Protein AF-A0AAJ1F7I1-F1 (afdb_monomer_lite)

Radius of gyration: 22.3 Å; chains: 1; bounding box: 36×34×57 Å

pLDDT: mean 83.85, std 11.42, range [46.72, 95.94]

Foldseek 3Di:
DDDDDDDDDDDPVVVVVVCVVCVVVVHDPVNVVVVQVVVCVVVVDRPDPPDDPDPPQDPVNDDPVNVVVVVVVVVVCVVVVVDDDPVVVVVVVVVVD

Structure (mmCIF, N/CA/C/O backbone):
data_AF-A0AAJ1F7I1-F1
#
_entry.id   AF-A0AAJ1F7I1-F1
#
loop_
_atom_site.group_PDB
_atom_site.id
_atom_site.type_symbol
_atom_site.label_atom_id
_atom_site.label_alt_id
_atom_site.label_comp_id
_atom_site.label_asym_id
_atom_site.label_entity_id
_atom_site.label_seq_id
_atom_site.pdbx_PDB_ins_code
_atom_site.Cartn_x
_atom_site.Cartn_y
_atom_site.Cartn_z
_atom_site.occupancy
_atom_site.B_iso_or_equiv
_atom_site.auth_seq_id
_atom_site.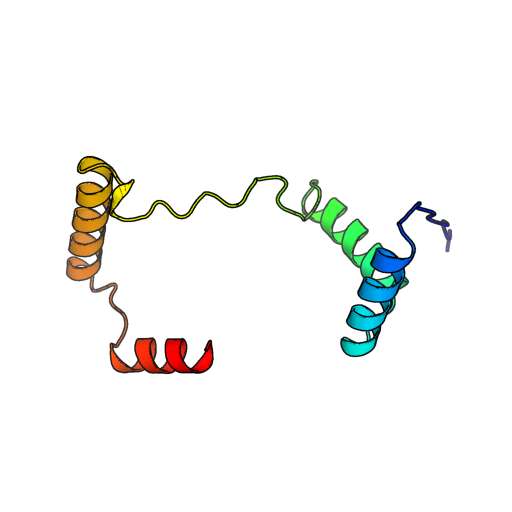auth_comp_id
_atom_site.auth_asym_id
_atom_site.auth_atom_id
_atom_site.pdbx_PDB_model_num
ATOM 1 N N . MET A 1 1 ? 1.886 -6.648 30.836 1.00 46.72 1 MET A N 1
ATOM 2 C CA . MET A 1 1 ? 2.088 -6.058 29.494 1.00 46.72 1 MET A CA 1
ATOM 3 C C . MET A 1 1 ? 2.134 -4.550 29.667 1.00 46.72 1 MET A C 1
ATOM 5 O O . MET A 1 1 ? 1.246 -4.018 30.320 1.00 46.72 1 MET A O 1
ATOM 9 N N . LYS A 1 2 ? 3.196 -3.876 29.215 1.00 63.31 2 LYS A N 1
ATOM 10 C CA . LYS A 1 2 ? 3.249 -2.408 29.237 1.00 63.31 2 LYS A CA 1
ATOM 11 C C . LYS A 1 2 ? 2.571 -1.924 27.960 1.00 63.31 2 LYS A C 1
ATOM 13 O O . LYS A 1 2 ? 3.120 -2.115 26.882 1.00 63.31 2 LYS A O 1
ATOM 18 N N . ASN A 1 3 ? 1.369 -1.377 28.092 1.00 78.44 3 ASN A N 1
ATOM 19 C CA . ASN A 1 3 ? 0.660 -0.761 26.976 1.00 78.44 3 ASN A CA 1
ATOM 20 C C . ASN A 1 3 ? 1.171 0.677 26.826 1.00 78.44 3 ASN A C 1
ATOM 22 O O . ASN A 1 3 ? 1.352 1.368 27.829 1.00 78.44 3 ASN A O 1
ATOM 26 N N . ALA A 1 4 ? 1.423 1.109 25.593 1.00 83.19 4 ALA A N 1
ATOM 27 C CA . ALA A 1 4 ? 1.795 2.481 25.269 1.00 83.19 4 ALA A CA 1
ATOM 28 C C . ALA A 1 4 ? 0.730 3.074 24.344 1.00 83.19 4 ALA A C 1
ATOM 30 O O . ALA A 1 4 ? 0.269 2.403 23.421 1.00 83.19 4 ALA A O 1
ATOM 31 N N . THR A 1 5 ? 0.335 4.319 24.602 1.00 84.12 5 THR A N 1
ATOM 32 C CA . THR A 1 5 ? -0.634 5.040 23.771 1.00 84.12 5 THR A CA 1
ATOM 33 C C . THR A 1 5 ? 0.111 5.856 22.722 1.00 84.12 5 THR A C 1
ATOM 35 O O . THR A 1 5 ? 1.032 6.598 23.059 1.00 84.12 5 THR A O 1
ATOM 38 N N . VAL A 1 6 ? -0.301 5.736 21.460 1.00 84.19 6 VAL A N 1
ATOM 39 C CA . VAL A 1 6 ? 0.233 6.510 20.332 1.00 84.19 6 VAL A CA 1
ATOM 40 C C . VAL A 1 6 ? -0.853 7.472 19.856 1.00 84.19 6 VAL A C 1
ATOM 42 O O . VAL A 1 6 ? -1.967 7.044 19.566 1.00 84.19 6 VAL A O 1
ATOM 45 N N . SER A 1 7 ? -0.537 8.766 19.784 1.00 86.19 7 SER A N 1
ATOM 46 C CA . SER A 1 7 ? -1.442 9.809 19.287 1.00 86.19 7 SER A CA 1
ATOM 47 C C . SER A 1 7 ? -0.770 10.609 18.175 1.00 86.19 7 SER A C 1
ATOM 49 O O . SER A 1 7 ? 0.334 11.115 18.374 1.00 86.19 7 SER A O 1
ATOM 51 N N . ALA A 1 8 ? -1.450 10.770 17.042 1.00 86.31 8 ALA A N 1
ATOM 52 C CA . ALA A 1 8 ? -0.999 11.579 15.913 1.00 86.31 8 ALA A CA 1
ATOM 53 C C . ALA A 1 8 ? -2.126 12.514 15.449 1.00 86.31 8 ALA A C 1
ATOM 55 O O . ALA A 1 8 ? -3.304 12.188 15.599 1.00 86.31 8 ALA A O 1
ATOM 56 N N . ARG A 1 9 ? -1.767 13.681 14.901 1.00 92.88 9 ARG A N 1
ATOM 57 C CA . ARG A 1 9 ? -2.718 14.584 14.236 1.00 92.88 9 ARG A CA 1
ATOM 58 C C . ARG A 1 9 ? -2.795 14.228 12.755 1.00 92.88 9 ARG A C 1
ATOM 60 O O . ARG A 1 9 ? -1.759 14.057 12.124 1.00 92.88 9 ARG A O 1
ATOM 67 N N . VAL A 1 10 ? -4.012 14.146 12.236 1.00 90.69 10 VAL A N 1
ATOM 68 C CA . VAL A 1 10 ? -4.338 13.832 10.841 1.00 90.69 10 VAL A CA 1
ATOM 69 C C . VAL A 1 10 ? -5.575 14.643 10.454 1.00 90.69 10 VAL A C 1
ATOM 71 O O . VAL A 1 10 ? -6.399 14.960 11.316 1.00 90.69 10 VAL A O 1
ATOM 74 N N . GLU A 1 11 ? -5.688 14.990 9.176 1.00 95.94 11 GLU A N 1
ATOM 75 C CA . GLU A 1 11 ? -6.869 15.649 8.618 1.00 95.94 11 GLU A CA 1
ATOM 76 C C . GLU A 1 11 ? -8.089 14.709 8.631 1.00 95.94 11 GLU A C 1
ATOM 78 O O . GLU A 1 11 ? -7.974 13.490 8.484 1.00 95.94 11 GLU A O 1
ATOM 83 N N . GLN A 1 12 ? -9.276 15.263 8.882 1.00 93.56 12 GLN A N 1
ATOM 84 C CA . GLN A 1 12 ? -10.479 14.469 9.159 1.00 93.56 12 GLN A CA 1
ATOM 85 C C . GLN A 1 12 ? -10.954 13.656 7.942 1.00 93.56 12 GLN A C 1
ATOM 87 O O . GLN A 1 12 ? -11.445 12.535 8.090 1.00 93.56 12 GLN A O 1
ATOM 92 N N . ASP A 1 13 ? -10.810 14.215 6.749 1.00 95.56 13 ASP A N 1
ATOM 93 C CA . ASP A 1 13 ? -11.088 13.571 5.467 1.00 95.56 13 ASP A CA 1
ATOM 94 C C . ASP A 1 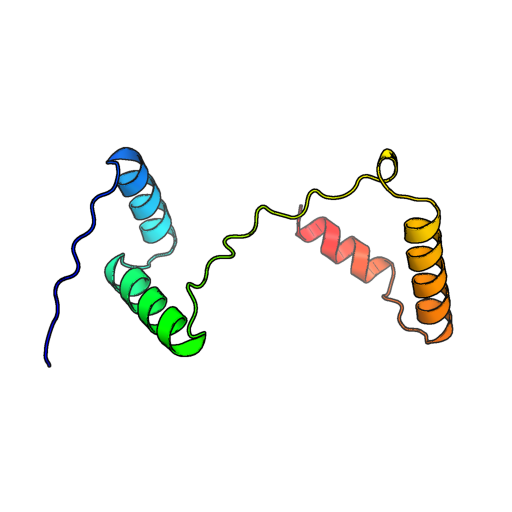13 ? -10.128 12.400 5.207 1.00 95.56 13 ASP A C 1
ATOM 96 O O . ASP A 1 13 ? -10.585 11.288 4.938 1.00 95.56 13 ASP A O 1
ATOM 100 N N . VAL A 1 14 ? -8.822 12.606 5.411 1.00 93.88 14 VAL A N 1
ATOM 101 C CA . VAL A 1 14 ? -7.787 11.567 5.279 1.00 93.88 14 VAL A CA 1
ATOM 102 C C . VAL A 1 14 ? -8.041 10.418 6.252 1.00 93.88 14 VAL A C 1
ATOM 104 O O . VAL A 1 14 ? -7.974 9.251 5.864 1.00 93.88 14 VAL A O 1
ATOM 107 N N . LYS A 1 15 ? -8.386 10.729 7.509 1.00 92.56 15 LYS A N 1
ATOM 108 C CA . LYS A 1 15 ? -8.749 9.716 8.509 1.00 92.56 15 LYS A CA 1
ATOM 109 C C . LYS A 1 15 ? -9.920 8.859 8.033 1.00 92.56 15 LYS A C 1
ATOM 111 O O . LYS A 1 15 ? -9.831 7.637 8.060 1.00 92.56 15 LYS A O 1
ATOM 116 N N . THR A 1 16 ? -10.999 9.507 7.600 1.00 94.00 16 THR A N 1
ATOM 117 C CA . THR A 1 16 ? -12.237 8.824 7.204 1.00 94.00 16 THR A CA 1
ATOM 118 C C . THR A 1 16 ? -12.004 7.944 5.975 1.00 94.00 16 THR A C 1
ATOM 120 O O . THR A 1 16 ? -12.464 6.806 5.928 1.00 94.00 16 THR A O 1
ATOM 123 N N . ALA A 1 17 ? -11.245 8.438 4.992 1.00 93.44 17 ALA A N 1
ATOM 124 C CA . ALA A 1 17 ? -10.874 7.664 3.812 1.00 93.44 17 ALA A CA 1
ATOM 125 C C . ALA A 1 17 ? -10.038 6.427 4.178 1.00 93.44 17 ALA A C 1
ATOM 127 O O . ALA A 1 17 ? -10.328 5.329 3.704 1.00 93.44 17 ALA A O 1
ATOM 128 N N . ALA A 1 18 ? -9.041 6.584 5.054 1.00 92.50 18 ALA A N 1
ATOM 129 C CA . ALA A 1 18 ? -8.210 5.474 5.503 1.00 92.50 18 ALA A CA 1
ATOM 130 C C . ALA A 1 18 ? -9.017 4.429 6.291 1.00 92.50 18 ALA A C 1
ATOM 132 O O . ALA A 1 18 ? -8.895 3.241 6.010 1.00 92.50 18 ALA A O 1
ATOM 133 N N . GLU A 1 19 ? -9.865 4.849 7.235 1.00 93.00 19 GLU A N 1
ATOM 134 C CA . GLU A 1 19 ? -10.709 3.941 8.027 1.00 93.00 19 GLU A CA 1
ATOM 135 C C . GLU A 1 19 ? -11.663 3.131 7.134 1.00 93.00 19 GLU A C 1
ATOM 137 O O . GLU A 1 19 ? -11.745 1.918 7.293 1.00 93.00 19 GLU A O 1
ATOM 142 N N . ASN A 1 20 ? -12.268 3.750 6.113 1.00 95.06 20 ASN A N 1
ATOM 143 C CA . ASN A 1 20 ? -13.107 3.034 5.145 1.00 95.06 20 ASN A CA 1
ATOM 144 C C . ASN A 1 20 ? -12.339 1.947 4.371 1.00 95.06 20 ASN A C 1
ATOM 146 O O . ASN A 1 20 ? -12.865 0.857 4.156 1.00 95.06 20 ASN A O 1
ATOM 150 N N . ILE A 1 21 ? -11.103 2.228 3.938 1.00 92.88 21 ILE A N 1
ATOM 151 C CA . ILE A 1 21 ? -10.265 1.243 3.230 1.00 92.88 21 ILE A CA 1
ATOM 152 C C . ILE A 1 21 ? -9.875 0.103 4.176 1.00 92.88 21 ILE A C 1
ATOM 154 O O . ILE A 1 21 ? -9.923 -1.068 3.802 1.00 92.88 21 ILE A O 1
ATOM 158 N N . LEU A 1 22 ? -9.499 0.434 5.411 1.00 92.81 22 LEU A N 1
ATOM 159 C CA . LEU A 1 22 ? -9.131 -0.551 6.424 1.00 92.81 22 LEU A CA 1
ATOM 160 C C . LEU A 1 22 ? -10.304 -1.471 6.788 1.00 92.81 22 LEU A C 1
ATOM 162 O O . LEU A 1 22 ? -10.107 -2.684 6.891 1.00 92.81 22 LEU A O 1
ATOM 166 N N . ASP A 1 23 ? -11.515 -0.922 6.886 1.00 93.69 23 ASP A N 1
ATOM 167 C CA . ASP A 1 23 ? -12.739 -1.689 7.123 1.00 93.69 23 ASP A CA 1
ATOM 168 C C . ASP A 1 23 ? -13.053 -2.638 5.960 1.00 93.69 23 ASP A C 1
ATOM 170 O O . ASP A 1 23 ? -13.382 -3.802 6.192 1.00 93.69 23 ASP A O 1
ATOM 174 N N . GLN A 1 24 ? -12.879 -2.196 4.709 1.00 93.38 24 GLN A N 1
ATOM 175 C CA . GLN A 1 24 ? -13.037 -3.063 3.531 1.00 93.38 24 GLN A CA 1
ATOM 176 C C . GLN A 1 24 ? -12.023 -4.215 3.509 1.00 93.38 24 GLN A C 1
ATOM 178 O O . GLN A 1 24 ? -12.351 -5.319 3.078 1.00 93.38 24 GLN A O 1
ATOM 183 N N . LEU A 1 25 ? -10.806 -3.977 4.002 1.00 91.31 25 LEU A N 1
ATOM 184 C CA . LEU A 1 25 ? -9.769 -5.002 4.149 1.00 91.31 25 LEU A CA 1
ATOM 185 C C . LEU A 1 25 ? -9.972 -5.890 5.392 1.00 91.31 25 LEU A C 1
ATOM 187 O O . LEU A 1 25 ? -9.284 -6.901 5.533 1.00 91.31 25 LEU A O 1
ATOM 191 N N . GLY A 1 26 ? -10.888 -5.530 6.299 1.00 91.88 26 GLY A N 1
ATOM 192 C CA . GLY A 1 26 ? -11.124 -6.239 7.560 1.00 91.88 26 GLY A CA 1
ATOM 193 C C . GLY A 1 26 ? -9.985 -6.092 8.576 1.00 91.88 26 GLY A C 1
ATOM 194 O O . GLY A 1 26 ? -9.802 -6.959 9.434 1.00 91.88 26 GLY A O 1
ATOM 195 N N . ILE A 1 27 ? -9.189 -5.022 8.481 1.00 92.31 27 ILE A N 1
ATOM 196 C CA . ILE A 1 27 ? -8.007 -4.792 9.320 1.00 92.31 27 ILE A CA 1
ATOM 197 C C . ILE A 1 27 ? -8.265 -3.599 10.239 1.00 92.31 27 ILE A C 1
ATOM 199 O O . ILE A 1 27 ? -8.639 -2.526 9.790 1.00 92.31 27 ILE A O 1
ATOM 203 N N . SER A 1 28 ? -7.999 -3.743 11.539 1.00 92.00 28 SER A N 1
ATOM 204 C CA . SER A 1 28 ? -8.138 -2.619 12.471 1.00 92.00 28 SER A CA 1
ATOM 205 C C . SER A 1 28 ? -6.977 -1.624 12.367 1.00 92.00 28 SER A C 1
ATOM 207 O O . SER A 1 28 ? -5.818 -2.002 12.175 1.00 92.00 28 SER A O 1
ATOM 209 N N . THR A 1 29 ? -7.252 -0.342 12.619 1.00 90.12 29 THR A N 1
ATOM 210 C CA . THR A 1 29 ? -6.236 0.725 12.650 1.00 90.12 29 THR A CA 1
ATOM 211 C C . THR A 1 29 ? -5.080 0.399 13.599 1.00 90.12 29 THR A C 1
ATOM 213 O O . THR A 1 29 ? -3.912 0.595 13.268 1.00 90.12 29 THR A O 1
ATOM 216 N N . SER A 1 30 ? -5.371 -0.175 14.772 1.00 90.00 30 SER A N 1
ATOM 217 C CA . SER A 1 30 ? -4.335 -0.593 15.723 1.00 90.00 30 SER A CA 1
ATOM 218 C C . SER A 1 30 ? -3.445 -1.714 15.183 1.00 90.00 30 SER A C 1
ATOM 220 O O . SER A 1 30 ? -2.253 -1.737 15.494 1.00 90.00 30 SER A O 1
ATOM 222 N N . ALA A 1 31 ? -3.983 -2.642 14.386 1.00 90.62 31 ALA A N 1
ATOM 223 C CA . ALA A 1 31 ? -3.184 -3.692 13.763 1.00 90.62 31 ALA A CA 1
ATOM 224 C C . ALA A 1 31 ? -2.204 -3.106 12.735 1.00 90.62 31 ALA A C 1
ATOM 226 O O . ALA A 1 31 ? -1.033 -3.483 12.742 1.00 90.62 31 ALA A O 1
ATOM 227 N N . VAL A 1 32 ? -2.646 -2.130 11.934 1.00 91.81 32 VAL A N 1
ATOM 228 C CA . VAL A 1 32 ? -1.790 -1.427 10.963 1.00 91.81 32 VAL A CA 1
ATOM 229 C C . VAL A 1 32 ? -0.698 -0.608 11.646 1.00 91.81 32 VAL A C 1
ATOM 231 O O . VAL A 1 32 ? 0.469 -0.706 11.279 1.00 91.81 32 VAL A O 1
ATOM 234 N N . ILE A 1 33 ? -1.032 0.152 12.691 1.00 91.38 33 ILE A N 1
ATOM 235 C CA . ILE A 1 33 ? -0.026 0.915 13.447 1.00 91.38 33 ILE A CA 1
ATOM 236 C C . ILE A 1 33 ? 1.021 -0.034 14.054 1.00 91.38 33 ILE A C 1
ATOM 238 O O . ILE A 1 33 ? 2.222 0.223 13.977 1.00 91.38 33 ILE A O 1
ATOM 242 N N . ASN A 1 34 ? 0.591 -1.169 14.612 1.00 91.00 34 ASN A N 1
ATOM 243 C CA . ASN A 1 34 ? 1.512 -2.168 15.152 1.00 91.00 34 ASN A CA 1
ATOM 244 C C . ASN A 1 34 ? 2.377 -2.834 14.071 1.00 91.00 34 ASN A C 1
ATOM 246 O O . ASN A 1 34 ? 3.556 -3.099 14.323 1.00 91.00 34 ASN A O 1
ATOM 250 N N . SER A 1 35 ? 1.827 -3.122 12.888 1.00 91.12 35 SER A N 1
ATOM 251 C CA . SER A 1 35 ? 2.603 -3.704 11.787 1.00 91.12 35 SER A CA 1
ATOM 252 C C . SER A 1 35 ? 3.652 -2.718 11.271 1.00 91.12 35 SER A C 1
ATOM 254 O O . SER A 1 35 ? 4.800 -3.112 11.068 1.00 91.12 35 SER A O 1
ATOM 256 N N . LEU A 1 36 ? 3.312 -1.427 11.190 1.00 91.38 36 LEU A N 1
ATOM 257 C CA . LEU A 1 36 ? 4.236 -0.361 10.815 1.00 91.38 36 LEU A CA 1
ATOM 258 C C . LEU A 1 36 ? 5.448 -0.306 11.756 1.00 91.38 36 LEU A C 1
ATOM 260 O O . LEU A 1 36 ? 6.585 -0.309 11.289 1.00 91.38 36 LEU A O 1
ATOM 264 N N . TYR A 1 37 ? 5.233 -0.334 13.076 1.00 91.69 37 TYR A N 1
ATOM 265 C CA . TYR A 1 37 ? 6.342 -0.370 14.040 1.00 91.69 37 TYR A CA 1
ATOM 266 C C . TYR A 1 37 ? 7.236 -1.599 13.860 1.00 91.69 37 TYR A C 1
ATOM 268 O O . TYR A 1 37 ? 8.461 -1.483 13.914 1.00 91.69 37 TYR A O 1
ATOM 276 N N . ARG A 1 38 ? 6.648 -2.777 13.618 1.00 92.44 38 ARG A N 1
ATOM 277 C CA . ARG A 1 38 ? 7.419 -4.005 13.361 1.00 92.44 38 ARG A CA 1
ATOM 278 C C . ARG A 1 38 ? 8.263 -3.883 12.100 1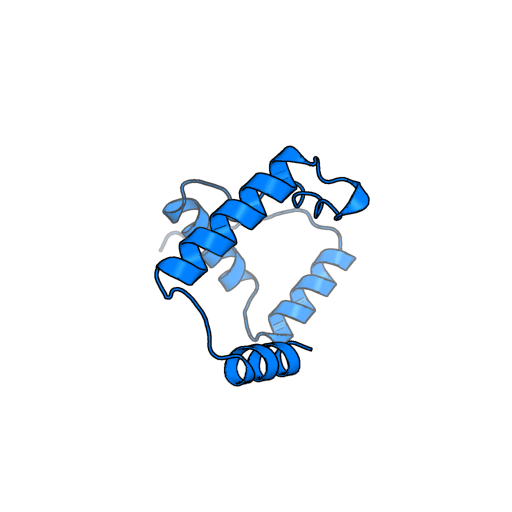.00 92.44 38 ARG A C 1
ATOM 280 O O . ARG A 1 38 ? 9.417 -4.303 12.108 1.00 92.44 38 ARG A O 1
ATOM 287 N N . GLN A 1 39 ? 7.714 -3.273 11.058 1.00 91.00 39 GLN A N 1
ATOM 288 C CA . GLN A 1 39 ? 8.421 -3.073 9.804 1.00 91.00 39 GLN A CA 1
ATOM 289 C C . GLN A 1 39 ? 9.579 -2.081 9.954 1.00 91.00 39 GLN A C 1
ATOM 291 O O . GLN A 1 39 ? 10.671 -2.354 9.460 1.00 91.00 39 GLN A O 1
ATOM 296 N N . ILE A 1 40 ? 9.391 -1.000 10.720 1.00 89.88 40 ILE A N 1
ATOM 297 C CA . ILE A 1 40 ? 10.470 -0.056 11.054 1.00 89.88 40 ILE A CA 1
ATOM 298 C C . ILE A 1 40 ? 11.604 -0.765 11.799 1.00 89.88 40 ILE A C 1
ATOM 300 O O . ILE A 1 40 ? 12.776 -0.564 11.485 1.00 89.88 40 ILE A O 1
ATOM 304 N N . ILE A 1 41 ? 11.271 -1.623 12.769 1.00 90.31 41 ILE A N 1
ATOM 305 C CA . ILE A 1 41 ? 12.266 -2.401 13.519 1.00 90.31 41 ILE A CA 1
ATOM 306 C C . ILE A 1 41 ? 13.038 -3.344 12.585 1.00 90.31 41 ILE A C 1
ATOM 308 O O . ILE A 1 41 ? 14.261 -3.436 12.687 1.00 90.31 41 ILE A O 1
ATOM 312 N N . LEU A 1 42 ? 12.335 -4.029 11.679 1.00 90.19 42 LEU A N 1
ATOM 313 C CA . LEU A 1 42 ? 12.919 -5.015 10.770 1.00 90.19 42 LEU A CA 1
ATOM 314 C C . LEU A 1 42 ? 13.823 -4.370 9.714 1.00 90.19 42 LEU A C 1
ATOM 316 O O . LEU A 1 42 ? 14.925 -4.854 9.471 1.00 90.19 42 LEU A O 1
ATOM 320 N N . GLN A 1 43 ? 13.374 -3.273 9.107 1.00 88.19 43 GLN A N 1
ATOM 321 C CA . GLN A 1 43 ? 14.096 -2.599 8.028 1.00 88.19 43 GLN A CA 1
ATOM 322 C C . GLN A 1 43 ? 15.119 -1.577 8.536 1.00 88.19 43 GLN A C 1
ATOM 324 O O . GLN A 1 43 ? 15.955 -1.117 7.762 1.00 88.19 43 GLN A O 1
ATOM 329 N N . ARG A 1 44 ? 15.053 -1.195 9.822 1.00 87.19 44 ARG A N 1
ATOM 330 C CA . ARG A 1 44 ? 15.781 -0.044 10.395 1.00 87.19 44 ARG A CA 1
ATOM 331 C C . ARG A 1 44 ? 15.587 1.246 9.590 1.00 87.19 44 ARG A C 1
ATOM 333 O O . ARG A 1 44 ? 16.446 2.122 9.582 1.00 87.19 44 ARG A O 1
ATOM 340 N N . ALA A 1 45 ? 14.447 1.346 8.921 1.00 85.25 45 ALA A N 1
ATOM 341 C CA . ALA A 1 45 ? 14.066 2.433 8.042 1.00 85.25 45 ALA A CA 1
ATOM 342 C C . ALA A 1 45 ? 12.543 2.548 8.038 1.00 85.25 45 ALA A C 1
ATOM 344 O O . ALA A 1 45 ? 11.829 1.622 8.426 1.00 85.25 45 ALA A O 1
ATOM 345 N N . VAL A 1 46 ? 12.041 3.700 7.615 1.00 85.12 46 VAL A N 1
ATOM 346 C CA . VAL A 1 46 ? 10.607 3.902 7.456 1.00 85.12 46 VAL A CA 1
ATOM 347 C C . VAL A 1 46 ? 10.144 3.167 6.186 1.00 85.12 46 VAL A C 1
ATOM 349 O O . VAL A 1 46 ? 10.743 3.376 5.134 1.00 85.12 46 VAL A O 1
ATOM 352 N N . PRO A 1 47 ? 9.112 2.304 6.249 1.00 81.44 47 PRO A N 1
ATOM 353 C CA . PRO A 1 47 ? 8.779 1.354 5.184 1.00 81.44 47 PRO A CA 1
ATOM 354 C C . PRO A 1 47 ? 7.906 1.955 4.082 1.00 81.44 47 PRO A C 1
ATOM 356 O O . PRO A 1 47 ? 7.003 1.309 3.556 1.00 81.44 47 PRO A O 1
ATOM 359 N N . PHE A 1 48 ? 8.157 3.210 3.748 1.00 77.38 48 PHE A N 1
ATOM 360 C CA . PHE A 1 48 ? 7.651 3.831 2.542 1.00 77.38 48 PHE A CA 1
ATOM 361 C C . PHE A 1 48 ? 8.831 4.483 1.840 1.00 77.38 48 PHE A C 1
ATOM 363 O O . PHE A 1 48 ? 9.671 5.125 2.474 1.00 77.38 48 PHE A O 1
ATOM 370 N N . SER A 1 49 ? 8.919 4.280 0.527 1.00 68.06 49 SER A N 1
ATOM 371 C CA . SER A 1 49 ? 9.936 4.951 -0.267 1.00 68.06 49 SER A CA 1
ATOM 372 C C . SER A 1 49 ? 9.661 6.450 -0.217 1.00 68.06 49 SER A C 1
ATOM 374 O O . SER A 1 49 ? 8.613 6.906 -0.663 1.00 68.06 49 SER A O 1
ATOM 376 N N . LEU A 1 50 ? 10.592 7.212 0.353 1.00 64.38 50 LEU A N 1
ATOM 377 C CA . LEU A 1 50 ? 10.579 8.676 0.302 1.00 64.38 50 LEU A CA 1
ATOM 378 C C . LEU A 1 50 ? 11.129 9.213 -1.030 1.00 64.38 50 LEU A C 1
ATOM 380 O O . LEU A 1 50 ? 11.301 10.420 -1.181 1.00 64.38 50 LEU A O 1
ATOM 384 N N . ALA A 1 51 ? 11.428 8.333 -1.988 1.00 59.69 51 ALA A N 1
ATOM 385 C CA . ALA A 1 51 ? 11.777 8.740 -3.336 1.00 59.69 51 ALA A CA 1
ATOM 386 C C . ALA A 1 51 ? 10.503 9.110 -4.101 1.00 59.69 51 ALA A C 1
ATOM 388 O O . ALA A 1 51 ? 9.507 8.385 -4.060 1.00 59.69 51 ALA A O 1
ATOM 389 N N . LEU A 1 52 ? 10.559 10.222 -4.833 1.00 56.12 52 LEU A N 1
ATOM 390 C CA . LEU A 1 52 ? 9.623 10.443 -5.929 1.00 56.12 52 LEU A CA 1
ATOM 391 C C . LEU A 1 52 ? 9.742 9.237 -6.876 1.00 56.12 52 LEU A C 1
ATOM 393 O O . LEU A 1 52 ? 10.873 8.795 -7.107 1.00 56.12 52 LEU A O 1
ATOM 397 N N . PRO A 1 53 ? 8.627 8.674 -7.379 1.00 57.03 53 PRO A N 1
ATOM 398 C CA . PRO A 1 53 ? 8.708 7.625 -8.386 1.00 57.03 53 PRO A CA 1
ATOM 399 C C . PRO A 1 53 ? 9.622 8.127 -9.504 1.00 57.03 53 PRO A C 1
ATOM 401 O O . PRO A 1 53 ? 9.452 9.258 -9.964 1.00 57.03 53 PRO A O 1
ATOM 404 N N . GLU A 1 54 ? 10.636 7.336 -9.868 1.00 58.38 54 GLU A N 1
ATOM 405 C CA . GLU A 1 54 ? 11.475 7.675 -11.014 1.00 58.38 54 GLU A CA 1
ATOM 406 C C . GLU A 1 54 ? 10.537 7.930 -12.189 1.00 58.38 54 GLU A C 1
ATOM 408 O O . GLU A 1 54 ? 9.687 7.092 -12.502 1.00 58.38 54 GLU A O 1
ATOM 413 N N . ASN A 1 55 ? 10.640 9.123 -12.780 1.00 58.38 55 ASN A N 1
ATOM 414 C CA . ASN A 1 55 ? 9.884 9.451 -13.975 1.00 58.38 55 ASN A CA 1
ATOM 415 C C . ASN A 1 55 ? 10.167 8.337 -14.980 1.00 58.38 55 ASN A C 1
ATOM 417 O O . ASN A 1 55 ? 11.330 8.081 -15.299 1.00 58.38 55 ASN A O 1
ATOM 421 N N . PHE A 1 56 ? 9.125 7.636 -15.423 1.00 57.44 56 PHE A N 1
ATOM 422 C CA . PHE A 1 56 ? 9.265 6.668 -16.496 1.00 57.44 56 PHE A CA 1
ATOM 423 C C . PHE A 1 56 ? 9.808 7.428 -17.702 1.00 57.44 56 PHE A C 1
ATOM 425 O O . PHE A 1 56 ? 9.076 8.195 -18.318 1.00 57.44 56 PHE A O 1
ATOM 432 N N . ILE A 1 57 ? 11.102 7.259 -17.981 1.00 61.19 57 ILE A N 1
ATOM 433 C CA . ILE A 1 57 ? 11.753 7.908 -19.114 1.00 61.19 57 ILE A CA 1
ATOM 434 C C . ILE A 1 57 ? 11.061 7.360 -20.354 1.00 61.19 57 ILE A C 1
ATOM 436 O O . ILE A 1 57 ? 11.143 6.163 -20.655 1.00 61.19 57 ILE A O 1
ATOM 440 N N . THR A 1 58 ? 10.314 8.226 -21.028 1.00 64.50 58 THR A N 1
ATOM 441 C CA . THR A 1 58 ? 9.662 7.868 -22.284 1.00 64.50 58 THR A CA 1
ATOM 442 C C . THR A 1 58 ? 10.726 7.655 -23.360 1.00 64.50 58 THR A C 1
ATOM 444 O O . THR A 1 58 ? 11.858 8.123 -23.233 1.00 64.50 58 THR A O 1
ATOM 447 N N . ALA A 1 59 ? 10.405 6.924 -24.431 1.00 62.25 59 ALA A N 1
ATOM 448 C CA . ALA A 1 59 ? 11.377 6.674 -25.501 1.00 62.25 59 ALA A CA 1
ATOM 449 C C . ALA A 1 59 ? 11.940 7.977 -26.108 1.00 62.25 59 ALA A C 1
ATOM 451 O O . ALA A 1 59 ? 13.083 7.982 -26.557 1.00 62.25 59 ALA A O 1
ATOM 452 N N . ASP A 1 60 ? 11.168 9.067 -26.051 1.00 67.44 60 ASP A N 1
ATOM 453 C CA . ASP A 1 60 ? 11.552 10.402 -26.520 1.00 67.44 60 ASP A CA 1
ATOM 454 C C . ASP A 1 60 ? 12.552 11.115 -25.590 1.00 67.44 60 ASP A C 1
ATOM 456 O O . ASP A 1 60 ? 13.292 11.995 -26.027 1.00 67.44 60 ASP A O 1
ATOM 460 N N . GLU A 1 61 ? 12.603 10.730 -24.313 1.00 69.44 61 GLU A N 1
ATOM 461 C CA . GLU A 1 61 ? 13.506 11.294 -23.299 1.00 69.44 61 GLU A CA 1
ATOM 462 C C . GLU A 1 61 ? 14.759 10.428 -23.077 1.00 69.44 61 GLU A C 1
ATOM 464 O O . GLU A 1 61 ? 15.684 10.832 -22.369 1.00 69.44 61 GLU A O 1
ATOM 469 N N . MET A 1 62 ? 14.801 9.230 -23.667 1.00 74.75 62 MET A N 1
ATOM 470 C CA . MET A 1 62 ? 15.904 8.288 -23.514 1.00 74.75 62 MET A CA 1
ATOM 471 C C . MET A 1 62 ? 17.062 8.632 -24.457 1.00 74.75 62 MET A C 1
ATOM 473 O O . MET A 1 62 ? 16.880 8.859 -25.652 1.00 74.75 62 MET A O 1
ATOM 477 N N . THR A 1 63 ? 18.287 8.615 -23.930 1.00 80.94 63 THR A N 1
ATOM 478 C CA . THR A 1 63 ? 19.483 8.799 -24.758 1.00 80.94 63 THR A CA 1
ATOM 479 C C . THR A 1 63 ? 19.731 7.582 -25.655 1.00 80.94 63 THR A C 1
ATOM 481 O O . THR A 1 63 ? 19.385 6.447 -25.317 1.00 80.94 63 THR A O 1
ATOM 484 N N . THR A 1 64 ? 20.383 7.788 -26.802 1.00 82.44 64 THR A N 1
ATOM 485 C CA . THR A 1 64 ? 20.770 6.693 -27.709 1.00 82.44 64 THR A CA 1
ATOM 486 C C . THR A 1 64 ? 21.638 5.642 -27.008 1.00 82.44 64 THR A C 1
ATOM 488 O O . THR A 1 64 ? 21.528 4.453 -27.306 1.00 82.44 64 THR A O 1
ATOM 491 N N . ASP A 1 65 ? 22.469 6.057 -26.049 1.00 84.75 65 ASP A N 1
ATOM 492 C CA . ASP A 1 65 ? 23.334 5.158 -25.282 1.00 84.75 65 ASP A CA 1
ATOM 493 C C . ASP A 1 65 ? 22.531 4.260 -24.333 1.00 84.75 65 ASP A C 1
ATOM 495 O O . ASP A 1 65 ? 22.774 3.052 -24.283 1.00 84.75 65 ASP A O 1
ATOM 499 N N . ASP A 1 66 ? 21.517 4.807 -23.658 1.00 82.56 66 ASP A N 1
ATOM 500 C CA . ASP A 1 66 ? 20.606 4.025 -22.815 1.00 82.56 66 ASP A CA 1
ATOM 501 C C . ASP A 1 66 ? 19.789 3.020 -23.636 1.00 82.56 66 ASP A C 1
ATOM 503 O O . ASP A 1 66 ? 19.612 1.867 -23.226 1.00 82.56 66 ASP A O 1
ATOM 507 N N . LEU A 1 67 ? 19.327 3.423 -24.826 1.00 84.25 67 LEU A N 1
ATOM 508 C CA . LEU A 1 67 ? 18.646 2.521 -25.753 1.00 84.25 67 LEU A CA 1
ATOM 509 C C . LEU A 1 67 ? 19.572 1.380 -26.187 1.00 84.25 67 LEU A C 1
ATOM 511 O O . LEU A 1 67 ? 19.197 0.208 -26.110 1.00 84.25 67 LEU A O 1
ATOM 515 N N . ASN A 1 68 ? 20.794 1.709 -26.606 1.00 87.75 68 ASN A N 1
ATOM 516 C CA . ASN A 1 68 ? 21.786 0.728 -27.033 1.00 87.75 68 ASN A CA 1
ATOM 517 C C . ASN A 1 68 ? 22.143 -0.245 -25.905 1.00 87.75 68 ASN A C 1
ATOM 519 O O . ASN A 1 68 ? 22.244 -1.449 -26.144 1.00 87.75 68 ASN A O 1
ATOM 523 N N . ALA A 1 69 ? 22.265 0.241 -24.667 1.00 88.75 69 ALA A N 1
ATOM 524 C CA . ALA A 1 69 ? 22.501 -0.601 -23.500 1.00 88.75 69 ALA A CA 1
ATOM 525 C C . ALA A 1 69 ? 21.342 -1.585 -23.255 1.00 88.75 69 ALA A C 1
ATOM 527 O O . ALA A 1 69 ? 21.575 -2.773 -23.003 1.00 88.75 69 ALA A O 1
ATOM 528 N N . LYS A 1 70 ? 20.087 -1.128 -23.382 1.00 86.56 70 LYS A N 1
ATOM 529 C CA . LYS A 1 70 ? 18.898 -1.993 -23.270 1.00 86.56 70 LYS A CA 1
ATOM 530 C C . LYS A 1 70 ? 18.849 -3.040 -24.386 1.00 86.56 70 LYS A C 1
ATOM 532 O O . LYS A 1 70 ? 18.599 -4.212 -24.103 1.00 86.56 70 LYS A O 1
ATOM 537 N N . LEU A 1 71 ? 19.143 -2.655 -25.629 1.00 89.19 71 LEU A N 1
ATOM 538 C CA . LEU A 1 71 ? 19.182 -3.576 -26.768 1.00 89.19 71 LEU A CA 1
ATOM 539 C C . LEU A 1 71 ? 20.286 -4.628 -26.607 1.00 89.19 71 LEU A C 1
ATOM 541 O O . LEU A 1 71 ? 20.015 -5.821 -26.748 1.00 89.19 71 LEU A O 1
ATOM 545 N N . ALA A 1 72 ? 21.496 -4.221 -26.218 1.00 90.62 72 ALA A N 1
ATOM 546 C CA . ALA A 1 72 ? 22.607 -5.137 -25.963 1.00 90.62 72 ALA A CA 1
ATOM 547 C C . ALA A 1 72 ? 22.276 -6.152 -24.856 1.00 90.62 72 ALA A C 1
ATOM 549 O O . ALA A 1 72 ? 22.587 -7.340 -24.980 1.00 90.62 72 ALA A O 1
ATOM 550 N N . ARG A 1 73 ? 21.586 -5.707 -23.798 1.00 89.19 73 ARG A N 1
ATOM 551 C CA . ARG A 1 73 ? 21.072 -6.587 -22.742 1.00 89.19 73 ARG A CA 1
ATOM 552 C C . ARG A 1 73 ? 20.025 -7.570 -23.270 1.00 89.19 73 ARG A C 1
ATOM 554 O O . ARG A 1 73 ? 20.109 -8.753 -22.965 1.00 89.19 73 ARG A O 1
ATOM 561 N N . SER A 1 74 ? 19.059 -7.113 -24.064 1.00 86.00 74 SER A N 1
ATOM 562 C CA . SER A 1 74 ? 18.034 -8.003 -24.628 1.00 86.00 74 SER A CA 1
ATOM 563 C C . SER A 1 74 ? 18.639 -9.067 -25.555 1.00 86.00 74 SER A C 1
ATOM 5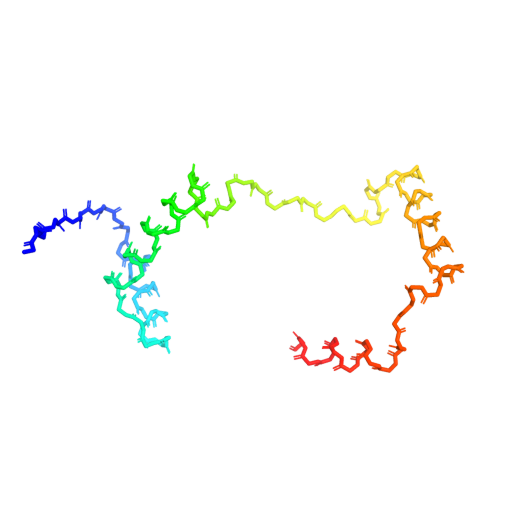65 O O . SER A 1 74 ? 18.244 -10.232 -25.515 1.00 86.00 74 SER A O 1
ATOM 567 N N . TYR A 1 75 ? 19.673 -8.701 -26.319 1.00 88.69 75 TYR A N 1
ATOM 568 C CA . TYR A 1 75 ? 20.404 -9.618 -27.185 1.00 88.69 75 TYR A CA 1
ATOM 569 C C . TYR A 1 75 ? 21.133 -10.703 -26.381 1.00 88.69 75 TYR A C 1
ATOM 571 O O . TYR A 1 75 ? 21.023 -11.888 -26.698 1.00 88.69 75 TYR A O 1
ATOM 579 N N . SER A 1 76 ? 21.818 -10.336 -25.292 1.00 90.81 76 SER A N 1
ATOM 580 C CA . SER A 1 76 ? 22.480 -11.322 -24.426 1.00 90.81 76 SER A CA 1
ATOM 581 C C . SER A 1 76 ? 21.484 -12.223 -23.680 1.00 90.81 76 SER A C 1
ATOM 583 O O . SER A 1 76 ? 21.731 -13.423 -23.529 1.00 90.81 76 SER A O 1
ATOM 585 N N . GLN A 1 77 ? 20.326 -11.694 -23.277 1.00 88.31 77 GLN A N 1
ATOM 586 C CA . GLN A 1 77 ? 19.227 -12.483 -22.703 1.00 88.31 77 GLN A CA 1
ATOM 587 C C . GLN A 1 77 ? 18.663 -13.497 -23.706 1.00 88.31 77 GLN A C 1
ATOM 589 O O . GLN A 1 77 ? 18.474 -14.663 -23.362 1.00 88.31 77 GLN A O 1
ATOM 594 N N . SER A 1 78 ? 18.475 -13.095 -24.966 1.00 86.69 78 SER A N 1
ATOM 595 C CA . SER A 1 78 ? 18.047 -14.009 -26.029 1.00 86.69 78 SER A CA 1
ATOM 596 C C . SER A 1 78 ? 19.069 -15.120 -26.274 1.00 86.69 78 SER A C 1
ATOM 598 O O . SER A 1 78 ? 18.687 -16.282 -26.393 1.00 86.69 78 SER A O 1
ATOM 600 N N . LEU A 1 79 ? 20.365 -14.790 -26.321 1.00 89.62 79 LEU A N 1
ATOM 601 C CA . LEU A 1 79 ? 21.434 -15.779 -26.514 1.00 89.62 79 LEU A CA 1
ATOM 602 C C . LEU A 1 79 ? 21.535 -16.780 -25.356 1.00 89.62 79 LEU A C 1
ATOM 604 O O . LEU A 1 79 ? 21.885 -17.936 -25.568 1.00 89.62 79 LEU A O 1
ATOM 608 N N . SER A 1 80 ? 21.222 -16.342 -24.136 1.00 89.81 80 SER A N 1
ATOM 609 C CA . SER A 1 80 ? 21.217 -17.183 -22.933 1.00 89.81 80 SER A CA 1
ATOM 610 C C . SER A 1 80 ? 19.906 -17.949 -22.720 1.00 89.81 80 SER A C 1
ATOM 612 O O . SER A 1 80 ? 19.765 -18.638 -21.711 1.00 89.81 80 SER A O 1
ATOM 614 N N . GLY A 1 81 ? 18.947 -17.849 -23.649 1.00 87.44 81 GLY A N 1
ATOM 615 C CA . GLY A 1 81 ? 17.652 -18.524 -23.544 1.00 87.44 81 GLY A CA 1
ATOM 616 C C . GLY A 1 81 ? 16.762 -17.983 -22.421 1.00 87.44 81 GLY A C 1
ATOM 617 O O . GLY A 1 81 ? 15.802 -18.642 -22.033 1.00 87.44 81 GLY A O 1
ATOM 618 N N . GLN A 1 82 ? 17.055 -16.788 -21.897 1.00 83.75 82 GLN A N 1
ATOM 619 C CA . GLN A 1 82 ? 16.275 -16.117 -20.853 1.00 83.75 82 GLN A CA 1
ATOM 620 C C . GLN A 1 82 ? 15.043 -15.408 -21.440 1.00 83.75 82 GLN A C 1
ATOM 622 O O . GLN A 1 82 ? 14.835 -14.212 -21.238 1.00 83.75 82 GLN A O 1
ATOM 627 N N . GLY A 1 83 ? 14.241 -16.150 -22.204 1.00 82.25 83 GLY A N 1
ATOM 628 C CA . GLY A 1 83 ? 12.954 -15.708 -22.736 1.00 82.25 83 GLY A CA 1
ATOM 629 C C . GLY A 1 83 ? 11.784 -16.235 -21.908 1.00 82.25 83 GLY A C 1
ATOM 630 O O . GLY A 1 83 ? 11.925 -17.190 -21.144 1.00 82.25 83 GLY A O 1
ATOM 631 N N . ARG A 1 84 ? 10.610 -15.624 -22.077 1.00 84.75 84 ARG A N 1
ATOM 632 C CA . ARG A 1 84 ? 9.334 -16.168 -21.590 1.00 84.75 84 ARG A CA 1
ATOM 633 C C . ARG A 1 84 ? 8.473 -16.579 -22.778 1.00 84.75 84 ARG A C 1
ATOM 635 O O . ARG A 1 84 ? 8.627 -16.021 -23.863 1.00 84.75 84 ARG A O 1
ATOM 642 N N . ASP A 1 85 ? 7.599 -17.561 -22.566 1.00 89.44 85 ASP A N 1
ATOM 643 C CA . ASP A 1 85 ? 6.639 -17.975 -23.587 1.00 89.44 85 ASP A CA 1
ATOM 644 C C . ASP A 1 85 ? 5.717 -16.809 -23.950 1.00 89.44 85 ASP A C 1
ATOM 646 O O . ASP A 1 85 ? 5.225 -16.103 -23.070 1.00 89.44 85 ASP A O 1
ATOM 650 N N . TYR A 1 86 ? 5.499 -16.621 -25.251 1.00 87.06 86 TYR A N 1
ATOM 651 C CA . TYR A 1 86 ? 4.697 -15.519 -25.767 1.00 87.06 86 TYR A CA 1
ATOM 652 C C . TY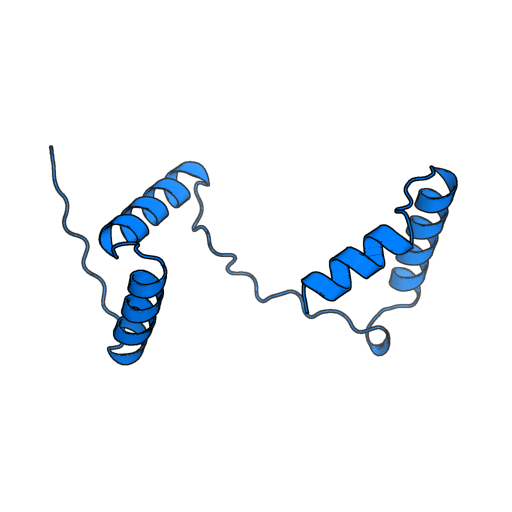R A 1 86 ? 3.278 -15.556 -25.191 1.00 87.06 86 TYR A C 1
ATOM 654 O O . TYR A 1 86 ? 2.841 -14.573 -24.600 1.00 87.06 86 TYR A O 1
ATOM 662 N N . ASN A 1 87 ? 2.588 -16.695 -25.290 1.00 91.38 87 ASN A N 1
ATOM 663 C CA . ASN A 1 87 ? 1.190 -16.795 -24.869 1.00 91.38 87 ASN A CA 1
ATOM 664 C C . ASN A 1 87 ? 1.061 -16.570 -23.362 1.00 91.38 87 ASN A C 1
ATOM 666 O O . ASN A 1 87 ? 0.234 -15.778 -22.928 1.00 91.38 87 ASN A O 1
ATOM 670 N N . SER A 1 88 ? 1.961 -17.163 -22.571 1.00 88.12 88 SER A N 1
ATOM 671 C CA . SER A 1 88 ? 1.970 -16.973 -21.117 1.00 88.12 88 SER A CA 1
ATOM 672 C C . SER A 1 88 ? 2.132 -15.512 -20.689 1.00 88.12 88 SER A C 1
ATOM 674 O O . SER A 1 88 ? 1.626 -15.148 -19.631 1.00 88.12 88 SER A O 1
ATOM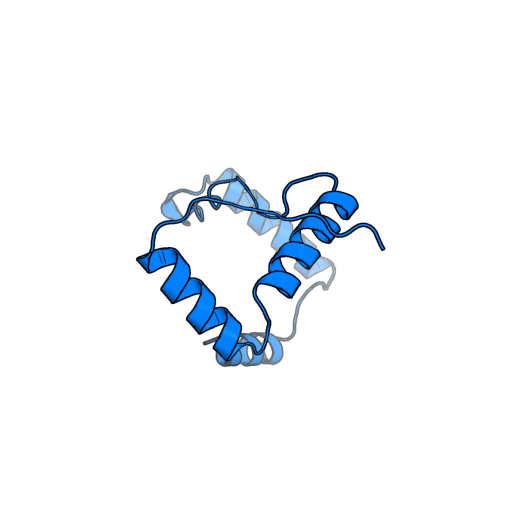 676 N N . VAL A 1 89 ? 2.865 -14.692 -21.449 1.00 88.69 89 VAL A N 1
ATOM 677 C CA . VAL A 1 89 ? 3.064 -13.272 -21.122 1.00 88.69 89 VAL A CA 1
ATOM 678 C C . VAL A 1 89 ? 1.811 -12.458 -21.434 1.00 88.69 89 VAL A C 1
ATOM 680 O O . VAL A 1 89 ? 1.419 -11.621 -20.625 1.00 88.69 89 VAL A O 1
ATOM 683 N N . PHE A 1 90 ? 1.171 -12.698 -22.579 1.00 90.19 90 PHE A N 1
ATOM 684 C CA . PHE A 1 90 ? -0.053 -11.979 -22.943 1.00 90.19 90 PHE A CA 1
ATOM 685 C C . PHE A 1 90 ? -1.236 -12.377 -22.051 1.00 90.19 90 PHE A C 1
ATOM 687 O O . PHE A 1 90 ? -1.964 -11.499 -21.597 1.00 90.19 90 PHE A O 1
ATOM 694 N N . ASP A 1 91 ? -1.342 -13.656 -21.688 1.00 92.69 91 ASP A N 1
ATOM 695 C CA . ASP A 1 91 ? -2.348 -14.147 -20.740 1.00 92.69 91 ASP A CA 1
ATOM 696 C C . ASP A 1 91 ? -2.209 -13.523 -19.335 1.00 92.69 91 ASP A C 1
ATOM 698 O O . ASP A 1 91 ? -3.193 -13.417 -18.601 1.00 92.69 91 ASP A O 1
ATOM 702 N N . GLU A 1 92 ? -0.989 -13.168 -18.914 1.00 89.25 92 GLU A N 1
ATOM 703 C CA . GLU A 1 92 ? -0.716 -12.479 -17.642 1.00 89.25 92 GLU A CA 1
ATOM 704 C C . GLU A 1 92 ? -1.114 -10.999 -17.732 1.00 89.25 92 GLU A C 1
ATOM 706 O O . GLU A 1 92 ? -1.828 -10.501 -16.865 1.00 89.25 92 GLU A O 1
ATOM 711 N N . LEU A 1 93 ? -0.734 -10.325 -18.822 1.00 87.12 93 LEU A N 1
ATOM 712 C CA . LEU A 1 93 ? -1.042 -8.910 -19.052 1.00 87.12 93 LEU A CA 1
ATOM 713 C C . LEU A 1 93 ? -2.547 -8.634 -19.146 1.00 87.12 93 LEU A C 1
ATOM 715 O O . LEU A 1 93 ? -3.016 -7.634 -18.613 1.00 87.12 93 LEU A O 1
ATOM 719 N N . GLU A 1 94 ? -3.314 -9.517 -19.786 1.00 85.62 94 GLU A N 1
ATOM 720 C CA . GLU A 1 94 ? -4.773 -9.372 -19.885 1.00 85.62 94 GLU A CA 1
ATOM 721 C C . GLU A 1 94 ? -5.497 -9.580 -18.546 1.00 85.62 94 GLU A C 1
ATOM 723 O O . GLU A 1 94 ? -6.623 -9.117 -18.390 1.00 85.62 94 GLU A O 1
ATOM 728 N N . LYS A 1 95 ? -4.874 -10.256 -17.571 1.00 81.31 95 LYS A N 1
ATOM 729 C CA . LYS A 1 95 ? -5.444 -10.449 -16.224 1.00 81.31 95 LYS A CA 1
ATOM 730 C C . LYS A 1 95 ? -5.173 -9.283 -15.275 1.00 81.31 95 LYS A C 1
ATOM 732 O O . LYS A 1 95 ? -5.860 -9.181 -14.261 1.00 81.31 95 LYS A O 1
ATOM 737 N N . GLU A 1 96 ? -4.156 -8.471 -15.557 1.00 69.00 96 GLU A N 1
ATOM 738 C CA . GLU A 1 96 ? -3.794 -7.289 -14.760 1.00 69.00 96 GLU A CA 1
ATOM 739 C C . GLU A 1 96 ? -4.503 -5.997 -15.222 1.00 69.00 96 GLU A C 1
ATOM 741 O O . GLU A 1 96 ? -4.382 -4.970 -14.550 1.00 69.00 96 GLU A O 1
ATOM 746 N N . LEU A 1 97 ? -5.248 -6.051 -16.335 1.00 56.31 97 LEU A N 1
ATOM 747 C CA . LEU A 1 97 ? -6.128 -4.991 -16.857 1.00 56.31 97 LEU A CA 1
ATOM 748 C C . LEU A 1 97 ? -7.550 -5.084 -16.281 1.00 56.31 97 LEU A C 1
ATOM 750 O O . LEU A 1 97 ? -8.130 -4.004 -16.018 1.00 56.31 97 LEU A O 1
#

Secondary structure (DSSP, 8-state):
-----------HHHHHHHHHHHHHHT--HHHHHHHHHHHHHHHSS-SS--SPPPP---TTTS-HHHHHHHHHHHHHHHHTT----HHHHHHHHTT--

Sequence (97 aa):
MKNATVSARVEQDVKTAAENILDQLGISTSAVINSLYRQIILQRAVPFSLALPENFITADEMTTDDLNAKLARSYSQSLSGQGRDYNSVFDELEKEL

Organism: NCBI:txid184870

InterPro domains:
  IPR007337 RelB antitoxin/Antitoxin DinJ [PF04221] (3-67)
  IPR007337 RelB antitoxin/Antitoxin DinJ [PTHR38781] (1-73)
  IPR007337 RelB antitoxin/Antitoxin DinJ [TIGR02384] (1-75)
  IPR013321 Arc-type ribbon-helix-helix [G3DSA:1.10.1220.10] (3-93)